Protein AF-A0A924RUV2-F1 (afdb_monomer_lite)

pLDDT: mean 85.5, std 15.78, range [42.53, 98.19]

Structure (mmCIF, N/CA/C/O backbone):
data_AF-A0A924RUV2-F1
#
_entry.id   AF-A0A924RUV2-F1
#
loop_
_atom_site.group_PDB
_atom_site.id
_atom_site.type_symbol
_atom_site.label_atom_id
_atom_site.label_alt_id
_atom_site.label_comp_id
_atom_site.label_asym_id
_atom_site.label_entity_id
_a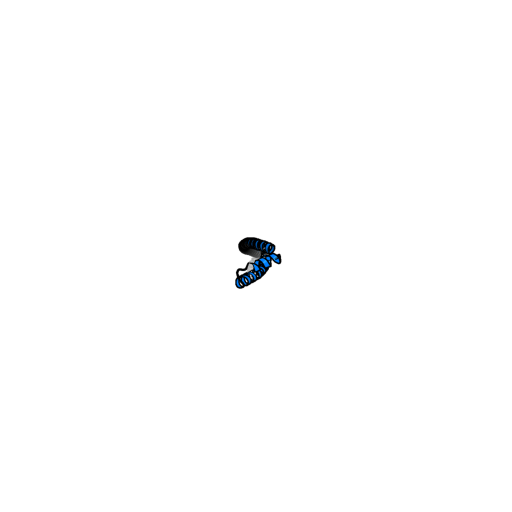tom_site.label_seq_id
_atom_site.pdbx_PDB_ins_code
_atom_site.Cartn_x
_atom_site.Cartn_y
_atom_site.Cartn_z
_atom_site.occupancy
_atom_site.B_iso_or_equiv
_atom_site.auth_seq_id
_atom_site.auth_comp_id
_atom_site.auth_asym_id
_atom_site.auth_atom_id
_atom_site.pdbx_PDB_model_num
ATOM 1 N N . MET A 1 1 ? -69.342 -14.792 124.299 1.00 47.75 1 MET A N 1
ATOM 2 C CA . MET A 1 1 ? -69.995 -14.270 123.077 1.00 47.75 1 MET A CA 1
ATOM 3 C C . MET A 1 1 ? -68.993 -14.218 121.919 1.00 47.75 1 MET A C 1
ATOM 5 O O . MET A 1 1 ? -68.507 -13.144 121.587 1.00 47.75 1 MET A O 1
ATOM 9 N N . PRO A 1 2 ? -68.652 -15.371 121.314 1.00 48.50 2 PRO A N 1
ATOM 10 C CA . PRO A 1 2 ? -67.611 -15.494 120.289 1.00 48.50 2 PRO A CA 1
ATOM 11 C C . PRO A 1 2 ? -68.160 -15.371 118.854 1.00 48.50 2 PRO A C 1
ATOM 13 O O . PRO A 1 2 ? -67.503 -15.763 117.900 1.00 48.50 2 PRO A O 1
ATOM 16 N N . LEU A 1 3 ? -69.375 -14.832 118.687 1.00 46.72 3 LEU A N 1
ATOM 17 C CA . LEU A 1 3 ? -70.058 -14.767 117.389 1.00 46.72 3 LEU A CA 1
ATOM 18 C C . LEU A 1 3 ? -69.800 -13.450 116.629 1.00 46.72 3 LEU A C 1
ATOM 20 O O . LEU A 1 3 ? -69.980 -13.393 115.419 1.00 46.72 3 LEU A O 1
ATOM 24 N N . LYS A 1 4 ? -69.323 -12.398 117.316 1.00 50.59 4 LYS A N 1
ATOM 25 C CA . LYS A 1 4 ? -69.014 -11.094 116.695 1.00 50.59 4 LYS A CA 1
ATOM 26 C C . LYS A 1 4 ? -67.678 -11.078 115.939 1.00 50.59 4 LYS A C 1
ATOM 28 O O . LYS A 1 4 ? -67.527 -10.286 115.018 1.00 50.59 4 LYS A O 1
ATOM 33 N N . LEU A 1 5 ? -66.739 -11.967 116.282 1.00 47.59 5 LEU A N 1
ATOM 34 C CA . LEU A 1 5 ? -65.431 -12.050 115.617 1.00 47.59 5 LEU A CA 1
ATOM 35 C C . LEU A 1 5 ? -65.509 -12.782 114.262 1.00 47.59 5 LEU A C 1
ATOM 37 O O . LEU A 1 5 ? -64.768 -12.464 113.339 1.00 47.59 5 LEU A O 1
ATOM 41 N N . LEU A 1 6 ? -66.451 -13.723 114.122 1.00 49.75 6 LEU A N 1
ATOM 42 C CA . LEU A 1 6 ? -66.619 -14.533 112.911 1.00 49.75 6 LEU A CA 1
ATOM 43 C C . LEU A 1 6 ? -67.302 -13.751 111.773 1.00 49.75 6 LEU A C 1
ATOM 45 O O . LEU A 1 6 ? -67.018 -13.990 110.604 1.00 49.75 6 LEU A O 1
ATOM 49 N N . LEU A 1 7 ? -68.131 -12.756 112.108 1.00 49.50 7 LEU A N 1
ATOM 50 C CA . LEU A 1 7 ? -68.836 -11.919 111.130 1.00 49.50 7 LEU A CA 1
ATOM 51 C C . LEU A 1 7 ? -67.948 -10.798 110.548 1.00 49.50 7 LEU A C 1
ATOM 53 O O . LEU A 1 7 ? -68.165 -10.365 109.422 1.00 49.50 7 LEU A O 1
ATOM 57 N N . VAL A 1 8 ? -66.896 -10.385 111.268 1.00 52.00 8 VAL A N 1
ATOM 58 C CA . VAL A 1 8 ? -65.918 -9.387 110.788 1.00 52.00 8 VAL A CA 1
ATOM 59 C C . VAL A 1 8 ? -64.897 -10.008 109.820 1.00 52.00 8 VAL A C 1
ATOM 61 O O . VAL A 1 8 ? -64.495 -9.350 108.864 1.00 52.00 8 VAL A O 1
ATOM 64 N N . CYS A 1 9 ? -64.550 -11.292 109.979 1.00 48.47 9 CYS A N 1
ATOM 65 C CA . CYS A 1 9 ? -63.677 -12.001 109.029 1.00 48.47 9 CYS A CA 1
ATOM 66 C C . CYS A 1 9 ? -64.347 -12.313 107.679 1.00 48.47 9 CYS A C 1
ATOM 68 O O . CYS A 1 9 ? -63.651 -12.433 106.675 1.00 48.47 9 CYS A O 1
ATOM 70 N N . ILE A 1 10 ? -65.679 -12.416 107.621 1.00 51.75 10 ILE A N 1
ATOM 71 C CA . ILE A 1 10 ? -66.403 -12.698 106.367 1.00 51.75 10 ILE A CA 1
ATOM 72 C C . ILE A 1 10 ? -66.555 -11.430 105.503 1.00 51.75 10 ILE A C 1
ATOM 74 O O . ILE A 1 10 ? -66.586 -11.524 104.278 1.00 51.75 10 ILE A O 1
ATOM 78 N N . CYS A 1 11 ? -66.540 -10.236 106.106 1.00 46.84 11 CYS A N 1
ATOM 79 C CA . CYS A 1 11 ? -66.611 -8.968 105.369 1.00 46.84 11 CYS A CA 1
ATOM 80 C C . CYS A 1 11 ? -65.270 -8.499 104.773 1.00 46.84 11 CYS A C 1
ATOM 82 O O . CYS A 1 11 ? -65.280 -7.617 103.919 1.00 46.84 11 CYS A O 1
ATOM 84 N N . LEU A 1 12 ? -64.128 -9.081 105.167 1.00 45.16 12 LEU A N 1
ATOM 85 C CA . LEU A 1 12 ? -62.807 -8.705 104.632 1.00 45.16 12 LEU A CA 1
ATOM 86 C C . LEU A 1 12 ? -62.382 -9.534 103.400 1.00 45.16 12 LEU A C 1
ATOM 88 O O . LEU A 1 12 ? -61.437 -9.170 102.709 1.00 45.16 12 LEU A O 1
ATOM 92 N N . CYS A 1 13 ? -63.101 -10.615 103.079 1.00 42.53 13 CYS A N 1
ATOM 93 C CA . CYS A 1 13 ? -62.805 -11.478 101.926 1.00 42.53 13 CYS A CA 1
ATOM 94 C C . CYS A 1 13 ? -63.644 -11.166 100.670 1.00 42.53 13 CYS A C 1
ATOM 96 O O . CYS A 1 13 ? -63.494 -11.843 99.656 1.00 42.53 13 CYS A O 1
ATOM 98 N N . ALA A 1 14 ? -64.515 -10.151 100.704 1.00 46.34 14 ALA A N 1
ATOM 99 C CA . ALA A 1 14 ? -65.443 -9.849 99.608 1.00 46.34 14 ALA A CA 1
ATOM 100 C C . ALA A 1 14 ? -64.924 -8.825 98.573 1.00 46.34 14 ALA A C 1
ATOM 102 O O . ALA A 1 14 ? -65.660 -8.465 97.658 1.00 46.34 14 ALA A O 1
ATOM 103 N N . THR A 1 15 ? -63.673 -8.357 98.667 1.00 49.28 15 THR A N 1
ATOM 104 C CA . THR A 1 15 ? -63.124 -7.333 97.751 1.00 49.28 15 THR A CA 1
ATOM 105 C C . THR A 1 15 ? -61.918 -7.811 96.947 1.00 49.28 15 THR A C 1
ATOM 107 O O . THR A 1 15 ? -60.951 -7.074 96.771 1.00 49.28 15 THR A O 1
ATOM 110 N N . ILE A 1 16 ? -61.963 -9.037 96.427 1.00 54.69 16 ILE A N 1
ATOM 111 C CA . ILE A 1 16 ? -61.042 -9.465 95.368 1.00 54.69 16 ILE A CA 1
ATOM 112 C C . ILE A 1 16 ? -61.882 -10.007 94.215 1.00 54.69 16 ILE A C 1
ATOM 114 O O . ILE A 1 16 ? -62.017 -11.209 94.012 1.00 54.69 16 ILE A O 1
ATOM 118 N N . ALA A 1 17 ? -62.502 -9.090 93.473 1.00 50.75 17 ALA A N 1
ATOM 119 C CA . ALA A 1 17 ? -63.002 -9.408 92.147 1.00 50.75 17 ALA A CA 1
ATOM 120 C C . ALA A 1 17 ? -61.787 -9.630 91.226 1.00 50.75 17 ALA A C 1
ATOM 122 O O . ALA A 1 17 ? -60.937 -8.738 91.137 1.00 50.75 17 ALA A O 1
ATOM 123 N N . PRO A 1 18 ? -61.660 -10.775 90.531 1.00 46.91 18 PRO A N 1
ATOM 124 C CA . PRO A 1 18 ? -60.683 -10.891 89.464 1.00 46.91 18 PRO A CA 1
ATOM 125 C C . PRO A 1 18 ? -61.133 -9.971 88.326 1.00 46.91 18 PRO A C 1
ATOM 127 O O . PRO A 1 18 ? -62.182 -10.169 87.718 1.00 46.91 18 PRO A O 1
ATOM 130 N N . ALA A 1 19 ? -60.349 -8.932 88.051 1.00 47.91 19 ALA A N 1
ATOM 131 C CA . ALA A 1 19 ? -60.521 -8.091 86.878 1.00 47.91 19 ALA A CA 1
ATOM 132 C C . ALA A 1 19 ? -60.230 -8.921 85.611 1.00 47.91 19 ALA A C 1
ATOM 134 O O . ALA A 1 19 ? -59.099 -8.986 85.141 1.00 47.91 19 ALA A O 1
ATOM 135 N N . THR A 1 20 ? -61.246 -9.571 85.042 1.00 50.16 20 THR A N 1
ATOM 136 C CA . THR A 1 20 ? -61.140 -10.351 83.793 1.00 50.16 20 THR A CA 1
ATOM 137 C C . THR A 1 20 ? -61.274 -9.494 82.524 1.00 50.16 20 THR A C 1
ATOM 139 O O . THR A 1 20 ? -61.486 -10.022 81.436 1.00 50.16 20 THR A O 1
ATOM 142 N N . ALA A 1 21 ? -61.119 -8.170 82.621 1.00 48.66 21 ALA A N 1
ATOM 143 C CA . ALA A 1 21 ? -61.318 -7.232 81.508 1.00 48.66 21 ALA A CA 1
ATOM 144 C C . ALA A 1 21 ? -60.038 -6.885 80.711 1.00 48.66 21 ALA A C 1
ATOM 146 O O . ALA A 1 21 ? -60.079 -6.023 79.838 1.00 48.66 21 ALA A O 1
ATOM 147 N N . GLN A 1 22 ? -58.898 -7.535 80.980 1.00 50.72 22 GLN A N 1
ATOM 148 C CA . GLN A 1 22 ? -57.586 -7.118 80.445 1.00 50.72 22 GLN A CA 1
ATOM 149 C C . GLN A 1 22 ? -56.888 -8.162 79.551 1.00 50.72 22 GLN A C 1
ATOM 151 O O . GLN A 1 22 ? -55.746 -7.963 79.139 1.00 50.72 22 GLN A O 1
ATOM 156 N N . GLN A 1 23 ? -57.573 -9.266 79.229 1.00 53.41 23 GLN A N 1
ATOM 157 C CA . GLN A 1 23 ? -57.037 -10.341 78.383 1.00 53.41 23 GLN A CA 1
ATOM 158 C C . GLN A 1 23 ? -57.299 -10.102 76.881 1.00 53.41 23 GLN A C 1
ATOM 160 O O . GLN A 1 23 ? -56.413 -10.360 76.069 1.00 53.41 23 GLN A O 1
ATOM 165 N N . LEU A 1 24 ? -58.472 -9.557 76.512 1.00 53.41 24 LEU A N 1
ATOM 166 C CA . LEU A 1 24 ? -58.857 -9.317 75.107 1.00 53.41 24 LEU A CA 1
ATOM 167 C C . LEU A 1 24 ? -57.906 -8.341 74.389 1.00 53.41 24 LEU A C 1
ATOM 169 O O . LEU A 1 24 ? -57.566 -8.539 73.228 1.00 53.41 24 LEU A O 1
ATOM 173 N N . THR A 1 25 ? -57.420 -7.325 75.102 1.00 63.06 25 THR A N 1
ATOM 174 C CA . THR A 1 25 ? -56.534 -6.288 74.558 1.00 63.06 25 THR A CA 1
ATOM 175 C C . THR A 1 25 ? -55.107 -6.772 74.310 1.00 63.06 25 THR A C 1
ATOM 177 O O . THR A 1 25 ? -54.432 -6.229 73.439 1.00 63.06 25 THR A O 1
ATOM 180 N N . ARG A 1 26 ? -54.621 -7.800 75.024 1.00 67.88 26 ARG A N 1
ATOM 181 C CA . ARG A 1 26 ? -53.265 -8.342 74.812 1.00 67.88 26 ARG A CA 1
ATOM 182 C C . ARG A 1 26 ? -53.151 -9.194 73.554 1.00 67.88 26 ARG A C 1
ATOM 184 O O . ARG A 1 26 ? -52.157 -9.066 72.845 1.00 67.88 26 ARG A O 1
ATOM 191 N N . ASP A 1 27 ? -54.166 -10.001 73.266 1.00 79.19 27 ASP A N 1
ATOM 192 C CA . ASP A 1 27 ? -54.225 -10.823 72.052 1.00 79.19 27 ASP A CA 1
ATOM 193 C C . ASP A 1 27 ? -54.317 -9.953 70.788 1.00 79.19 27 ASP A C 1
ATOM 195 O O . ASP A 1 27 ? -53.648 -10.216 69.786 1.00 79.19 27 ASP A O 1
ATOM 199 N N . GLU A 1 28 ? -55.098 -8.871 70.839 1.00 78.50 28 GLU A N 1
ATOM 200 C CA . GLU A 1 28 ? -55.166 -7.878 69.760 1.00 78.50 28 GLU A CA 1
ATOM 201 C C . GLU A 1 28 ? -53.834 -7.148 69.569 1.00 78.50 28 GLU A C 1
ATOM 203 O O . GLU A 1 28 ? -53.361 -7.031 68.438 1.00 78.50 28 GLU A O 1
ATOM 208 N N . LEU A 1 29 ? -53.177 -6.739 70.660 1.00 76.31 29 LEU A N 1
ATOM 209 C CA . LEU A 1 29 ? -51.830 -6.158 70.626 1.00 76.31 29 LEU A CA 1
ATOM 210 C C . LEU A 1 29 ? -50.797 -7.122 70.026 1.00 76.31 29 LEU A C 1
ATOM 212 O O . LEU A 1 29 ? -49.952 -6.702 69.236 1.00 76.31 29 LEU A O 1
ATOM 216 N N . GLN A 1 30 ? -50.870 -8.417 70.343 1.00 78.88 30 GLN A N 1
ATOM 217 C CA . GLN A 1 30 ? -49.994 -9.436 69.758 1.00 78.88 30 GLN A CA 1
ATOM 218 C C . GLN A 1 30 ? -50.257 -9.646 68.265 1.00 78.88 30 GLN A C 1
ATOM 220 O O . GLN A 1 30 ? -49.307 -9.748 67.485 1.00 78.88 30 GLN A O 1
ATOM 225 N N . LYS A 1 31 ? -51.525 -9.676 67.839 1.00 86.56 31 LYS A N 1
ATOM 226 C CA . LYS A 1 31 ? 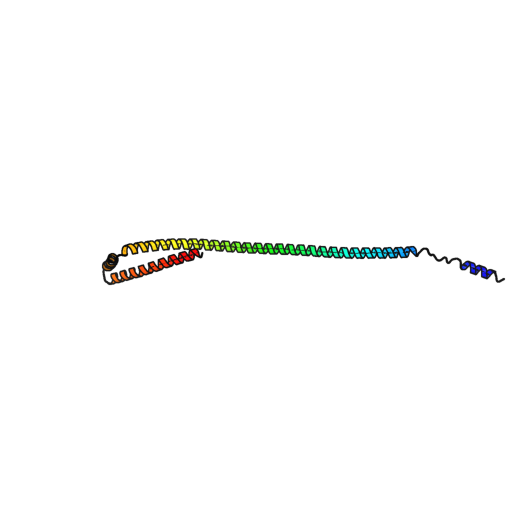-51.883 -9.744 66.413 1.00 86.56 31 LYS A CA 1
ATOM 227 C C . LYS A 1 31 ? -51.405 -8.508 65.656 1.00 86.56 31 LYS A C 1
ATOM 229 O O . LYS A 1 31 ? -50.844 -8.651 64.572 1.00 86.56 31 LYS A O 1
ATOM 234 N N . GLN A 1 32 ? -51.562 -7.319 66.235 1.00 76.94 32 GLN A N 1
ATOM 235 C CA . GLN A 1 32 ? -51.042 -6.075 65.668 1.00 76.94 32 GLN A CA 1
ATOM 236 C C . GLN A 1 32 ? -49.514 -6.101 65.562 1.00 76.94 32 GLN A C 1
ATOM 238 O O . GLN A 1 32 ? -48.983 -5.795 64.500 1.00 76.94 32 GLN A O 1
ATOM 243 N N . GLN A 1 33 ? -48.800 -6.547 66.601 1.00 83.69 33 GLN A N 1
ATOM 244 C CA . GLN A 1 33 ? -47.345 -6.715 66.541 1.00 83.69 33 GLN A CA 1
ATOM 245 C C . GLN A 1 33 ? -46.920 -7.694 65.444 1.00 83.69 33 GLN A C 1
ATOM 247 O O . GLN A 1 33 ? -45.996 -7.400 64.688 1.00 83.69 33 GLN A O 1
ATOM 252 N N . GLN A 1 34 ? -47.596 -8.839 65.316 1.00 91.12 34 GLN A N 1
ATOM 253 C CA . GLN A 1 34 ? -47.305 -9.792 64.244 1.00 91.12 34 GLN A CA 1
ATOM 254 C C . GLN A 1 34 ? -47.568 -9.199 62.859 1.00 91.12 34 GLN A C 1
ATOM 256 O O . GLN A 1 34 ? -46.776 -9.434 61.948 1.00 91.12 34 GLN A O 1
ATOM 261 N N . GLN A 1 35 ? -48.648 -8.436 62.690 1.00 90.00 35 GLN A N 1
ATOM 262 C CA . GLN A 1 35 ? -48.973 -7.793 61.420 1.00 90.00 35 GLN A CA 1
ATOM 263 C C . GLN A 1 35 ? -47.930 -6.735 61.046 1.00 90.00 35 GLN A C 1
ATOM 265 O O . GLN A 1 35 ? -47.387 -6.787 59.946 1.00 90.00 35 GLN A O 1
ATOM 270 N N . ILE A 1 36 ? -47.570 -5.859 61.987 1.00 86.88 36 ILE A N 1
ATOM 271 C CA . ILE A 1 36 ? -46.514 -4.854 61.811 1.00 86.88 36 ILE A CA 1
ATOM 272 C C . ILE A 1 36 ? -45.181 -5.535 61.475 1.00 86.88 36 ILE A C 1
ATOM 274 O O . ILE A 1 36 ? -44.463 -5.103 60.578 1.00 86.88 36 ILE A O 1
ATOM 278 N N . GLN A 1 37 ? -44.851 -6.644 62.140 1.00 85.06 37 GLN A N 1
ATOM 279 C CA . GLN A 1 37 ? -43.616 -7.375 61.862 1.00 85.06 37 GLN A CA 1
ATOM 280 C C . GLN A 1 37 ? -43.599 -7.992 60.454 1.00 85.06 37 GLN A C 1
ATOM 282 O O . GLN A 1 37 ? -42.546 -8.028 59.813 1.00 85.06 37 GLN A O 1
ATOM 287 N N . ARG A 1 38 ? -44.744 -8.481 59.959 1.00 93.00 38 ARG A N 1
ATOM 288 C CA . ARG A 1 38 ? -44.875 -8.971 58.576 1.00 93.00 38 ARG A CA 1
ATOM 289 C C . ARG A 1 38 ? -44.682 -7.839 57.575 1.00 93.00 38 ARG A C 1
ATOM 291 O O . ARG A 1 38 ? -43.905 -8.006 56.641 1.00 93.00 38 ARG A O 1
ATOM 298 N N . GLU A 1 39 ? -45.308 -6.697 57.824 1.00 87.38 39 GLU A N 1
ATOM 299 C CA . GLU A 1 39 ? -45.215 -5.508 56.976 1.00 87.38 39 GLU A CA 1
ATOM 300 C C . GLU A 1 39 ? -43.775 -4.969 56.913 1.00 87.38 39 GLU A C 1
ATOM 302 O O . GLU A 1 39 ? -43.243 -4.725 55.833 1.00 87.38 39 GLU A O 1
ATOM 307 N N . ILE A 1 40 ? -43.067 -4.915 58.049 1.00 87.94 40 ILE A N 1
ATOM 308 C CA . ILE A 1 40 ? -41.632 -4.581 58.099 1.00 87.94 40 ILE A CA 1
ATOM 309 C C . ILE A 1 40 ? -40.803 -5.555 57.249 1.00 87.94 40 ILE A C 1
ATOM 311 O O . ILE A 1 40 ? -39.872 -5.147 56.550 1.00 87.94 40 ILE A O 1
ATOM 315 N N . ASN A 1 41 ? -41.112 -6.851 57.302 1.00 91.88 41 ASN A N 1
ATOM 316 C CA . ASN A 1 41 ? -40.386 -7.854 56.525 1.00 91.88 41 ASN A CA 1
ATOM 317 C C . ASN A 1 41 ? -40.638 -7.712 55.016 1.00 91.88 41 ASN A C 1
ATOM 319 O O . ASN A 1 41 ? -39.697 -7.881 54.238 1.00 91.88 41 ASN A O 1
ATOM 323 N N . GLU A 1 42 ? -41.861 -7.382 54.598 1.00 93.06 42 GLU A N 1
ATOM 324 C CA . GLU A 1 42 ? -42.180 -7.051 53.203 1.00 93.06 42 GLU A CA 1
ATOM 325 C C . GLU A 1 42 ? -41.443 -5.795 52.739 1.00 93.06 42 GLU A C 1
ATOM 327 O O . GLU A 1 42 ? -40.705 -5.857 51.757 1.00 93.06 42 GLU A O 1
ATOM 332 N N . LEU A 1 43 ? -41.506 -4.704 53.504 1.00 86.81 43 LEU A N 1
ATOM 333 C CA . LEU A 1 43 ? -40.797 -3.463 53.183 1.00 86.81 43 LEU A CA 1
ATOM 334 C C . LEU A 1 43 ? -39.280 -3.670 53.063 1.00 86.81 43 LEU A C 1
ATOM 336 O O . LEU A 1 43 ? -38.632 -3.090 52.190 1.00 86.81 43 LEU A O 1
ATOM 340 N N . ASN A 1 44 ? -38.693 -4.531 53.899 1.00 87.12 44 ASN A N 1
ATOM 341 C CA . ASN A 1 44 ? -37.279 -4.894 53.797 1.00 87.12 44 ASN A CA 1
ATOM 342 C C . ASN A 1 44 ? -36.962 -5.682 52.517 1.00 87.12 44 ASN A C 1
ATOM 344 O O . ASN A 1 44 ? -35.912 -5.454 51.905 1.00 87.12 44 ASN A O 1
ATOM 348 N N . ARG A 1 45 ? -37.852 -6.590 52.093 1.00 92.06 45 ARG A N 1
ATOM 349 C CA . ARG A 1 45 ? -37.717 -7.323 50.822 1.00 92.06 45 ARG A CA 1
ATOM 350 C C . ARG A 1 45 ? -37.822 -6.375 49.630 1.00 92.06 45 ARG A C 1
ATOM 352 O O . ARG A 1 45 ? -36.970 -6.435 48.742 1.00 92.06 45 ARG A O 1
ATOM 359 N N . ASP A 1 46 ? -38.779 -5.454 49.651 1.00 89.19 46 ASP A N 1
ATOM 360 C CA . ASP A 1 46 ? -38.962 -4.455 48.597 1.00 89.19 46 ASP A CA 1
ATOM 361 C C . ASP A 1 46 ? -37.769 -3.504 48.513 1.00 89.19 46 ASP A C 1
ATOM 363 O O . ASP A 1 46 ? -37.219 -3.274 47.434 1.00 89.19 46 ASP A O 1
ATOM 367 N N . LEU A 1 47 ? -37.275 -3.021 49.655 1.00 84.00 47 LEU A N 1
ATOM 368 C CA . LEU A 1 47 ? -36.082 -2.181 49.707 1.00 84.00 47 LEU A CA 1
ATOM 369 C C . LEU A 1 47 ? -34.843 -2.915 49.173 1.00 84.00 47 LEU A C 1
ATOM 371 O O . LEU A 1 47 ? -34.031 -2.317 48.459 1.00 84.00 47 LEU A O 1
ATOM 375 N N . ALA A 1 48 ? -34.682 -4.200 49.499 1.00 90.31 48 ALA A N 1
ATOM 376 C CA . ALA A 1 48 ? -33.603 -5.024 48.961 1.00 90.31 48 ALA A CA 1
ATOM 377 C C . ALA A 1 48 ? -33.723 -5.185 47.433 1.00 90.31 48 ALA A C 1
ATOM 379 O O . ALA A 1 48 ? -32.723 -5.020 46.727 1.00 90.31 48 ALA A O 1
ATOM 380 N N . SER A 1 49 ? -34.937 -5.415 46.922 1.00 91.00 49 SER A N 1
ATOM 381 C CA . SER A 1 49 ? -35.240 -5.488 45.486 1.00 91.00 49 SER A CA 1
ATOM 382 C C . SER A 1 49 ? -34.915 -4.174 44.763 1.00 91.00 49 SER A C 1
ATOM 384 O O . SER A 1 49 ? -34.152 -4.161 43.794 1.00 91.00 49 SER A O 1
ATOM 386 N N . ILE A 1 50 ? -35.374 -3.033 45.291 1.00 90.75 50 ILE A N 1
ATOM 387 C CA . ILE A 1 50 ? -35.102 -1.696 44.740 1.00 90.75 50 ILE A CA 1
ATOM 388 C C . ILE A 1 50 ? -33.595 -1.403 44.720 1.00 90.75 50 ILE A C 1
ATOM 390 O O . ILE A 1 50 ? -33.068 -0.925 43.711 1.00 90.75 50 ILE A O 1
ATOM 394 N N . LYS A 1 51 ? -32.867 -1.718 45.802 1.00 87.81 51 LYS A N 1
ATOM 395 C CA . LYS A 1 51 ? -31.400 -1.574 45.851 1.00 87.81 51 LYS A CA 1
ATOM 396 C C . LYS A 1 51 ? -30.712 -2.449 44.798 1.00 87.81 51 LYS A C 1
ATOM 398 O O . LYS A 1 51 ? -29.778 -1.979 44.142 1.00 87.81 51 LYS A O 1
ATOM 403 N N . GLY A 1 52 ? -31.177 -3.685 44.609 1.00 91.88 52 GLY A N 1
ATOM 404 C CA . GLY A 1 52 ? -30.704 -4.598 43.566 1.00 91.88 52 GLY A CA 1
ATOM 405 C C . GLY A 1 52 ? -30.912 -4.035 42.158 1.00 91.88 52 GLY A C 1
ATOM 406 O O . GLY A 1 52 ? -29.953 -3.929 41.389 1.00 91.88 52 GLY A O 1
ATOM 407 N N . ASN A 1 53 ? -32.126 -3.573 41.858 1.00 91.75 53 ASN A N 1
ATOM 408 C CA . ASN A 1 53 ? -32.487 -2.982 40.568 1.00 91.75 53 ASN A CA 1
ATOM 409 C C . ASN A 1 53 ? -31.698 -1.698 40.281 1.00 91.75 53 ASN A C 1
ATOM 411 O O . ASN A 1 53 ? -31.156 -1.539 39.188 1.00 91.75 53 ASN A O 1
ATOM 415 N N . LYS A 1 54 ? -31.527 -0.815 41.275 1.00 91.31 54 LYS A N 1
ATOM 416 C CA . LYS A 1 54 ? -30.685 0.387 41.148 1.00 91.31 54 LYS A CA 1
ATOM 417 C C . LYS A 1 54 ? -29.230 0.030 40.835 1.00 91.31 54 LYS A C 1
ATOM 419 O O . LYS A 1 54 ? -28.608 0.662 39.982 1.00 91.31 54 LYS A O 1
ATOM 424 N N . LYS A 1 55 ? -28.681 -0.998 41.493 1.00 93.44 55 LYS A N 1
ATOM 425 C CA . LYS A 1 55 ? -27.322 -1.494 41.223 1.00 93.44 55 LYS A CA 1
ATOM 426 C C . LYS A 1 55 ? -27.202 -2.055 39.803 1.00 93.44 55 LYS A C 1
ATOM 428 O O . LYS A 1 55 ? -26.197 -1.799 39.141 1.00 93.44 55 LYS A O 1
ATOM 433 N N . ALA A 1 56 ? -28.207 -2.792 39.331 1.00 93.56 56 ALA A N 1
ATOM 434 C CA . ALA A 1 56 ? -28.252 -3.307 37.965 1.00 93.56 56 ALA A CA 1
ATOM 435 C C . ALA A 1 56 ? -28.316 -2.170 36.931 1.00 93.56 56 ALA A C 1
ATOM 437 O O . ALA A 1 56 ? -27.518 -2.163 35.994 1.00 93.56 56 ALA A O 1
ATOM 438 N N . ALA A 1 57 ? -29.173 -1.169 37.148 1.00 93.50 57 ALA A N 1
ATOM 439 C CA . ALA A 1 57 ? -29.282 0.008 36.287 1.00 93.50 57 ALA A CA 1
ATOM 440 C C . ALA A 1 57 ? -27.964 0.800 36.215 1.00 93.50 57 ALA A C 1
ATOM 442 O O . ALA A 1 57 ? -27.516 1.155 35.126 1.00 93.50 57 ALA A O 1
ATOM 443 N N . LEU A 1 58 ? -27.288 1.011 37.353 1.00 94.44 58 LEU A N 1
ATOM 444 C CA . LEU A 1 58 ? -25.985 1.684 37.390 1.00 94.44 58 LEU A CA 1
ATOM 445 C C . LEU A 1 58 ? -24.911 0.906 36.615 1.00 94.44 58 LEU A C 1
ATOM 447 O O . LEU A 1 58 ? -24.136 1.504 35.870 1.00 94.44 58 LEU A O 1
ATOM 451 N N . ARG A 1 59 ? -24.876 -0.425 36.754 1.00 93.62 59 ARG A N 1
ATOM 452 C CA . ARG A 1 59 ? -23.960 -1.280 35.983 1.00 93.62 59 ARG A CA 1
ATOM 453 C C . ARG A 1 59 ? -24.250 -1.204 34.489 1.00 93.62 59 ARG A C 1
ATOM 455 O O . ARG A 1 59 ? -23.320 -1.016 33.717 1.00 93.62 59 ARG A O 1
ATOM 462 N N . ALA A 1 60 ? -25.518 -1.296 34.088 1.00 89.69 60 ALA A N 1
ATOM 463 C CA . ALA A 1 60 ? -25.915 -1.172 32.688 1.00 89.69 60 ALA A CA 1
ATOM 464 C C . ALA A 1 60 ? -25.483 0.183 32.105 1.00 89.69 60 ALA A C 1
ATOM 466 O O . ALA A 1 60 ? -24.887 0.224 31.029 1.00 89.69 60 ALA A O 1
ATOM 467 N N . TYR A 1 61 ? -25.689 1.274 32.849 1.00 94.44 61 TYR A N 1
ATOM 468 C CA . TYR A 1 61 ? -25.212 2.605 32.474 1.00 94.44 61 TYR A CA 1
ATOM 469 C C . TYR A 1 61 ? -23.688 2.641 32.285 1.00 94.44 61 TYR A C 1
ATOM 471 O O . TYR A 1 61 ? -23.207 3.087 31.244 1.00 94.44 61 TYR A O 1
ATOM 479 N N . GLN A 1 62 ? -22.918 2.117 33.244 1.00 93.62 62 GLN A N 1
ATOM 480 C CA . GLN A 1 62 ? -21.455 2.037 33.145 1.00 93.62 62 GLN A CA 1
ATOM 481 C C . GLN A 1 62 ? -21.003 1.192 31.946 1.00 93.62 62 GLN A C 1
ATOM 483 O O . GLN A 1 62 ? -20.083 1.581 31.229 1.00 93.62 62 GLN A O 1
ATOM 488 N N . THR A 1 63 ? -21.666 0.065 31.677 1.00 93.50 63 THR A N 1
ATOM 489 C CA . THR A 1 63 ? -21.395 -0.768 30.501 1.00 93.50 63 THR A CA 1
ATOM 490 C C . THR A 1 63 ? -21.651 -0.003 29.207 1.00 93.50 63 THR A C 1
ATOM 492 O O . THR A 1 63 ? -20.817 -0.053 28.306 1.00 93.50 63 THR A O 1
ATOM 495 N N . VAL A 1 64 ? -22.763 0.730 29.099 1.00 92.00 64 VAL A N 1
ATOM 496 C CA . VAL A 1 64 ? -23.058 1.560 27.921 1.00 92.00 64 VAL A CA 1
ATOM 497 C C . VAL A 1 64 ? -22.006 2.655 27.749 1.00 92.00 64 VAL A C 1
ATOM 499 O O . VAL A 1 64 ? -21.481 2.806 26.649 1.00 92.00 64 VAL A O 1
ATOM 502 N N . GLN A 1 65 ? -21.625 3.351 28.821 1.00 94.25 65 GLN A N 1
ATOM 503 C CA . GLN A 1 65 ? -20.553 4.353 28.793 1.00 94.25 65 GLN A CA 1
ATOM 504 C C . GLN A 1 65 ? -19.219 3.759 28.321 1.00 94.25 65 GLN A C 1
ATOM 506 O O . GLN A 1 65 ? -18.555 4.326 27.456 1.00 94.25 65 GLN A O 1
ATOM 511 N N . ASN A 1 66 ? -18.849 2.577 28.815 1.00 93.31 66 ASN A N 1
ATOM 512 C CA . ASN A 1 66 ? -17.642 1.885 28.365 1.00 93.31 66 ASN A CA 1
ATOM 513 C C . ASN A 1 66 ? -17.739 1.461 26.891 1.00 93.31 66 ASN A C 1
ATOM 515 O O . ASN A 1 66 ? -16.763 1.592 26.156 1.00 93.31 66 ASN A O 1
ATOM 519 N N . LYS A 1 67 ? -18.915 1.011 26.427 1.00 90.12 67 LYS A N 1
ATOM 520 C CA . LYS A 1 67 ? -19.157 0.710 25.005 1.00 90.12 67 LYS A CA 1
ATOM 521 C C . LYS A 1 67 ? -19.029 1.955 24.126 1.00 90.12 67 LYS A C 1
ATOM 523 O O . LYS A 1 67 ? -18.488 1.844 23.030 1.00 90.12 67 LYS A O 1
ATOM 528 N N . ILE A 1 68 ? -19.505 3.115 24.585 1.00 92.44 68 ILE A N 1
ATOM 529 C CA . ILE A 1 68 ? -19.352 4.394 23.874 1.00 92.44 68 ILE A CA 1
ATOM 530 C C . ILE A 1 68 ? -17.866 4.737 23.744 1.00 92.44 68 ILE A C 1
ATOM 532 O O . ILE A 1 68 ? -17.386 4.879 22.625 1.00 92.44 68 ILE A O 1
ATOM 536 N N . LYS A 1 69 ? -17.114 4.731 24.852 1.00 93.38 69 LYS A N 1
ATOM 537 C CA . LYS A 1 69 ? -15.663 4.992 24.844 1.00 93.38 69 LYS A CA 1
ATOM 538 C C . LYS A 1 69 ? -14.892 4.035 23.930 1.00 93.38 69 LYS A C 1
ATOM 540 O O . LYS A 1 69 ? -14.012 4.455 23.182 1.00 93.38 69 LYS A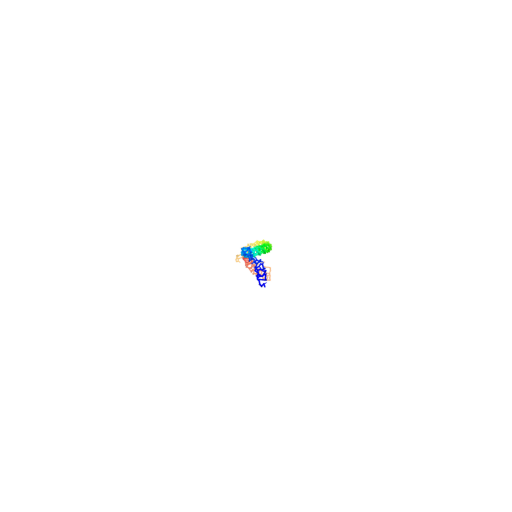 O 1
ATOM 545 N N . ALA A 1 70 ? -15.236 2.746 23.952 1.00 91.19 70 ALA A N 1
ATOM 546 C CA . ALA A 1 70 ? -14.622 1.755 23.071 1.00 91.19 70 ALA A CA 1
ATOM 547 C C . ALA A 1 70 ? -14.911 2.046 21.588 1.00 91.19 70 ALA A C 1
ATOM 549 O O . ALA A 1 70 ? -14.014 1.947 20.753 1.00 91.19 70 ALA A O 1
ATOM 550 N N . ARG A 1 71 ? -16.144 2.453 21.252 1.00 88.50 71 ARG A N 1
ATOM 551 C CA . ARG A 1 71 ? -16.512 2.859 19.886 1.00 88.50 71 ARG A CA 1
ATOM 552 C C . ARG A 1 71 ? -15.798 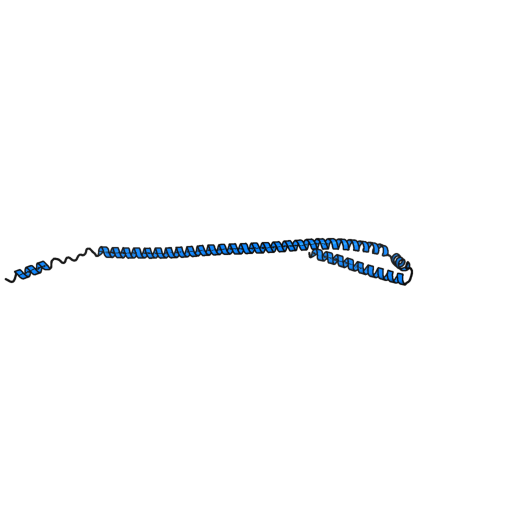4.134 19.447 1.00 88.50 71 ARG A C 1
ATOM 554 O O . ARG A 1 71 ? -15.338 4.187 18.315 1.00 88.50 71 ARG A O 1
ATOM 561 N N . GLU A 1 72 ? -15.664 5.129 20.317 1.00 92.31 72 GLU A N 1
ATOM 562 C CA . GLU A 1 72 ? -14.899 6.350 20.026 1.00 92.31 72 GLU A CA 1
ATOM 563 C C . GLU A 1 72 ? -13.428 6.034 19.739 1.00 92.31 72 GLU A C 1
ATOM 565 O O . GLU A 1 72 ? -12.862 6.527 18.764 1.00 92.31 72 GLU A O 1
ATOM 570 N N . SER A 1 73 ? -12.818 5.152 20.539 1.00 90.94 73 SER A N 1
ATOM 571 C CA . SER A 1 73 ? -11.453 4.679 20.294 1.00 90.94 73 SER A CA 1
ATOM 572 C C . SER A 1 73 ? -11.334 3.943 18.956 1.00 90.94 73 SER A C 1
ATOM 574 O O . SER A 1 73 ? -10.391 4.210 18.212 1.00 90.94 73 SER A O 1
ATOM 576 N N . LEU A 1 74 ? -12.300 3.085 18.611 1.00 89.06 74 LEU A N 1
ATOM 577 C CA . LEU A 1 74 ? -12.345 2.406 17.315 1.00 89.06 74 LEU A CA 1
ATOM 578 C C . LEU A 1 74 ? -12.464 3.400 16.151 1.00 89.06 74 LEU A C 1
ATOM 580 O O . LEU A 1 74 ? -11.710 3.295 15.191 1.00 89.06 74 LEU A O 1
ATOM 584 N N . ILE A 1 75 ? -13.355 4.393 16.249 1.00 93.31 75 ILE A N 1
ATOM 585 C CA . ILE A 1 75 ? -13.503 5.453 15.237 1.00 93.31 75 ILE A CA 1
ATOM 586 C C . ILE A 1 75 ? -12.187 6.214 15.059 1.00 93.31 75 ILE A C 1
ATOM 588 O O . ILE A 1 75 ? -11.785 6.498 13.933 1.00 93.31 75 ILE A O 1
ATOM 592 N N . ASN A 1 76 ? -11.491 6.526 16.153 1.00 95.31 76 ASN A N 1
ATOM 593 C CA . ASN A 1 76 ? -10.199 7.204 16.086 1.00 95.31 76 ASN A CA 1
ATOM 594 C C . ASN A 1 76 ? -9.118 6.346 15.419 1.00 95.31 76 ASN A C 1
ATOM 596 O O . ASN A 1 76 ? -8.293 6.896 14.695 1.00 95.31 76 ASN A O 1
ATOM 600 N N . ASN A 1 77 ? -9.124 5.027 15.624 1.00 94.19 77 ASN A N 1
ATOM 601 C CA . ASN A 1 77 ? -8.217 4.121 14.918 1.00 94.19 77 ASN A CA 1
ATOM 602 C C . ASN A 1 77 ? -8.547 4.064 13.424 1.00 94.19 77 ASN A C 1
ATOM 604 O O . ASN A 1 77 ? -7.664 4.317 12.615 1.00 94.19 77 ASN A O 1
ATOM 608 N N . ILE A 1 78 ? -9.823 3.895 13.064 1.00 93.38 78 ILE A N 1
ATOM 609 C CA . ILE A 1 78 ? -10.268 3.910 11.662 1.00 93.38 78 ILE A CA 1
ATOM 610 C C . ILE A 1 78 ? -9.859 5.217 10.96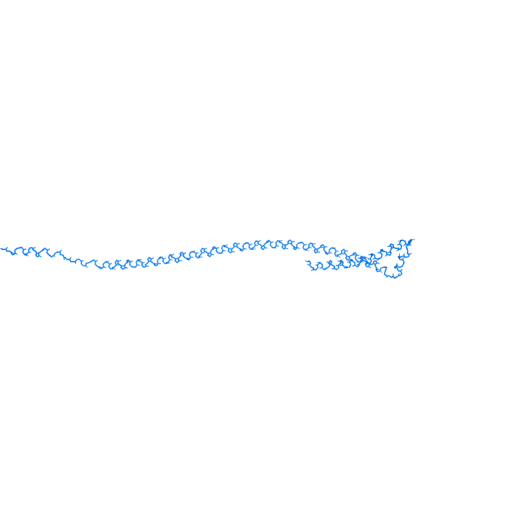9 1.00 93.38 78 ILE A C 1
ATOM 612 O O . ILE A 1 78 ? -9.396 5.193 9.838 1.00 93.38 78 ILE A O 1
ATOM 616 N N . ARG A 1 79 ? -9.967 6.370 11.642 1.00 94.88 79 ARG A N 1
ATOM 617 C CA . ARG A 1 79 ? -9.503 7.656 11.087 1.00 94.88 79 ARG A CA 1
ATOM 618 C C . ARG A 1 79 ? -7.999 7.677 10.806 1.00 94.88 79 ARG A C 1
ATOM 620 O O . ARG A 1 79 ? -7.583 8.277 9.821 1.00 94.88 79 ARG A O 1
ATOM 627 N N . LYS A 1 80 ? -7.185 7.057 11.665 1.00 97.75 80 LYS A N 1
ATOM 628 C CA . LYS A 1 80 ? -5.739 6.929 11.426 1.00 97.75 80 LYS A CA 1
ATOM 629 C C . LYS A 1 80 ? -5.467 6.004 10.244 1.00 97.75 80 LYS A C 1
ATOM 631 O O . LYS A 1 80 ? -4.648 6.357 9.405 1.00 97.75 80 LYS A O 1
ATOM 636 N N . ASP A 1 81 ? -6.184 4.888 10.158 1.00 94.75 81 ASP A N 1
ATOM 637 C CA . ASP A 1 81 ? -6.056 3.940 9.050 1.00 94.75 81 ASP A CA 1
ATOM 638 C C . ASP A 1 81 ? -6.429 4.601 7.717 1.00 94.75 81 ASP A C 1
ATOM 640 O O . ASP A 1 81 ? -5.680 4.494 6.753 1.00 94.75 81 ASP A O 1
ATOM 644 N N . VAL A 1 82 ? -7.527 5.369 7.678 1.00 97.69 82 VAL A N 1
ATOM 645 C CA . VAL A 1 82 ? -7.921 6.167 6.502 1.00 97.69 82 VAL A CA 1
ATOM 646 C C . VAL A 1 82 ? -6.804 7.121 6.092 1.00 97.69 82 VAL A C 1
ATOM 648 O O . VAL A 1 82 ? -6.435 7.145 4.924 1.00 97.69 82 VAL A O 1
ATOM 651 N N . LYS A 1 83 ? -6.206 7.848 7.042 1.00 97.81 83 LYS A N 1
ATOM 652 C CA . LYS A 1 83 ? -5.100 8.763 6.740 1.00 97.81 83 LYS A CA 1
ATOM 653 C C . LYS A 1 83 ? -3.879 8.035 6.156 1.00 97.81 83 LYS A C 1
ATOM 655 O O . LYS A 1 83 ? -3.280 8.517 5.202 1.00 97.81 83 LYS A O 1
ATOM 660 N N . ILE A 1 84 ? -3.517 6.873 6.702 1.00 97.94 84 ILE A N 1
ATOM 661 C CA . ILE A 1 84 ? -2.409 6.053 6.180 1.00 97.94 84 ILE A CA 1
ATOM 662 C C . ILE A 1 84 ? -2.722 5.560 4.760 1.00 97.94 84 ILE A C 1
ATOM 664 O O . ILE A 1 84 ? -1.842 5.556 3.897 1.00 97.94 84 ILE A O 1
ATOM 668 N N . LEU A 1 85 ? -3.970 5.159 4.503 1.00 97.69 85 LEU A N 1
ATOM 669 C CA . LEU A 1 85 ? -4.415 4.739 3.176 1.00 97.69 85 LEU A CA 1
ATOM 670 C C . LEU A 1 85 ? -4.371 5.895 2.172 1.00 97.69 85 LEU A C 1
ATOM 672 O O . LEU A 1 85 ? -3.892 5.693 1.063 1.00 97.69 85 LEU A O 1
ATOM 676 N N . GLU A 1 86 ? -4.801 7.098 2.557 1.00 97.75 86 GLU A N 1
ATOM 677 C CA . GLU A 1 86 ? -4.703 8.308 1.727 1.00 97.75 86 GLU A CA 1
ATOM 678 C C . GLU A 1 86 ? -3.244 8.649 1.386 1.00 97.75 86 GLU A C 1
ATOM 680 O O . GLU A 1 86 ? -2.924 8.913 0.227 1.00 97.75 86 GLU A O 1
ATOM 685 N N . GLU A 1 87 ? -2.339 8.590 2.369 1.00 98.19 87 GLU A N 1
ATOM 686 C CA . GLU A 1 87 ? -0.902 8.804 2.151 1.00 98.19 87 GLU A CA 1
ATOM 687 C C . GLU A 1 87 ? -0.312 7.747 1.203 1.00 98.19 87 GLU A C 1
ATOM 689 O O . GLU A 1 87 ? 0.435 8.083 0.284 1.00 98.19 87 GLU A O 1
ATOM 694 N N . THR A 1 88 ? -0.681 6.477 1.384 1.00 97.44 88 THR A N 1
ATOM 695 C CA . THR A 1 88 ? -0.230 5.371 0.523 1.00 97.44 88 THR A CA 1
ATOM 696 C C . THR A 1 88 ? -0.749 5.530 -0.904 1.00 97.44 88 THR A C 1
ATOM 698 O O . THR A 1 88 ? 0.014 5.388 -1.856 1.00 97.44 88 THR A O 1
ATOM 701 N N . LEU A 1 89 ? -2.026 5.884 -1.061 1.00 98.06 89 LEU A N 1
ATOM 702 C CA . LEU A 1 89 ? -2.649 6.118 -2.360 1.00 98.06 89 LEU A CA 1
ATOM 703 C C . LEU A 1 89 ? -1.951 7.264 -3.098 1.00 98.06 89 LEU A C 1
ATOM 705 O O . LEU A 1 89 ? -1.576 7.097 -4.254 1.00 98.06 89 LEU A O 1
ATOM 709 N N . PHE A 1 90 ? -1.672 8.377 -2.415 1.00 97.94 90 PHE A N 1
ATOM 710 C CA . PHE A 1 90 ? -0.921 9.492 -2.996 1.00 97.94 90 PHE A CA 1
ATOM 711 C C . PHE A 1 90 ? 0.485 9.079 -3.466 1.00 97.94 90 PHE A C 1
ATOM 713 O O . PHE A 1 90 ? 0.942 9.488 -4.537 1.00 97.94 90 PHE A O 1
ATOM 720 N N . LEU A 1 91 ? 1.194 8.263 -2.677 1.00 97.75 91 LEU A N 1
ATOM 721 C CA . LEU A 1 91 ? 2.512 7.753 -3.060 1.00 97.75 91 LEU A CA 1
ATOM 722 C C . LEU A 1 91 ? 2.433 6.831 -4.284 1.00 97.75 91 LEU A C 1
ATOM 724 O O . LEU A 1 91 ? 3.253 6.983 -5.191 1.00 97.75 91 LEU A O 1
ATOM 728 N N . ASN A 1 92 ? 1.439 5.941 -4.335 1.00 97.44 92 ASN A N 1
ATOM 729 C CA . ASN A 1 92 ? 1.219 5.042 -5.466 1.00 97.44 92 ASN A CA 1
ATOM 730 C C . ASN A 1 92 ? 0.853 5.815 -6.736 1.00 97.44 92 ASN A C 1
ATOM 732 O O . ASN A 1 92 ? 1.443 5.571 -7.782 1.00 97.44 92 ASN A O 1
ATOM 736 N N . GLU A 1 93 ? -0.038 6.806 -6.661 1.00 97.62 93 GLU A N 1
ATOM 737 C CA . GLU A 1 93 ? -0.379 7.664 -7.804 1.00 97.62 93 GLU A CA 1
ATOM 738 C C . GLU A 1 93 ? 0.850 8.393 -8.359 1.00 97.62 93 GLU A C 1
ATOM 740 O O . GLU A 1 93 ? 1.059 8.463 -9.575 1.00 97.62 93 GLU A O 1
ATOM 745 N N . ARG A 1 94 ? 1.706 8.907 -7.469 1.00 97.88 94 ARG A N 1
ATOM 746 C CA . ARG A 1 94 ? 2.959 9.554 -7.868 1.00 97.88 94 ARG A CA 1
ATOM 747 C C . ARG A 1 94 ? 3.912 8.570 -8.544 1.00 97.88 94 ARG A C 1
ATOM 749 O O . ARG A 1 94 ? 4.569 8.941 -9.518 1.00 97.88 94 ARG A O 1
ATOM 756 N N . GLU A 1 95 ? 3.987 7.340 -8.048 1.00 97.50 95 GLU A N 1
ATOM 757 C CA . GLU A 1 95 ? 4.818 6.291 -8.636 1.00 97.50 95 GLU A CA 1
ATOM 758 C C . GLU A 1 95 ? 4.280 5.833 -9.996 1.00 97.50 95 GLU A C 1
ATOM 760 O O . GLU A 1 95 ? 5.044 5.768 -10.957 1.00 97.50 95 GLU A O 1
ATOM 765 N N . ILE A 1 96 ? 2.964 5.656 -10.133 1.00 98.19 96 ILE A N 1
ATOM 766 C CA . ILE A 1 96 ? 2.289 5.395 -11.411 1.00 98.19 96 ILE A CA 1
ATOM 767 C C . ILE A 1 96 ? 2.613 6.504 -12.413 1.00 98.19 96 ILE A C 1
ATOM 769 O O . ILE A 1 96 ? 2.983 6.222 -13.556 1.00 98.19 96 ILE A O 1
ATOM 773 N N . TYR A 1 97 ? 2.516 7.774 -12.013 1.00 98.00 97 TYR A N 1
ATOM 774 C CA . TYR A 1 97 ? 2.868 8.894 -12.886 1.00 98.00 97 TYR A CA 1
ATOM 775 C C . TYR A 1 97 ? 4.340 8.835 -13.322 1.00 98.00 97 TYR A C 1
ATOM 777 O O . TYR A 1 97 ? 4.648 8.994 -14.509 1.00 98.00 97 TYR A O 1
ATOM 785 N N . ARG A 1 98 ? 5.253 8.565 -12.380 1.00 97.81 98 ARG A N 1
ATOM 786 C CA . ARG A 1 98 ? 6.691 8.432 -12.643 1.00 97.81 98 ARG A CA 1
ATOM 787 C C . ARG A 1 98 ? 6.976 7.295 -13.629 1.00 97.81 98 ARG A C 1
ATOM 789 O O . ARG A 1 98 ? 7.657 7.523 -14.628 1.00 97.81 98 ARG A O 1
ATOM 796 N N . LEU A 1 99 ? 6.425 6.107 -13.379 1.00 98.06 99 LEU A N 1
ATOM 797 C CA . LEU A 1 99 ? 6.590 4.916 -14.213 1.00 98.06 99 LEU A CA 1
ATOM 798 C C . LEU A 1 99 ? 6.008 5.116 -15.616 1.00 98.06 99 LEU A C 1
ATOM 800 O O . LEU A 1 99 ? 6.643 4.727 -16.592 1.00 98.06 99 LEU A O 1
ATOM 804 N N . ASN A 1 100 ? 4.856 5.781 -15.751 1.00 98.12 100 ASN A N 1
ATOM 805 C CA . ASN A 1 100 ? 4.300 6.125 -17.063 1.00 98.12 100 ASN A CA 1
ATOM 806 C C . ASN A 1 100 ? 5.234 7.052 -17.855 1.00 98.12 100 ASN A C 1
ATOM 808 O O . ASN A 1 100 ? 5.521 6.789 -19.023 1.00 98.12 100 ASN A O 1
ATOM 812 N N . LYS A 1 101 ? 5.770 8.106 -17.223 1.00 98.06 101 LYS A N 1
ATOM 813 C CA . LYS A 1 101 ? 6.730 9.016 -17.874 1.00 98.06 101 LYS A CA 1
ATOM 814 C C . LYS A 1 101 ? 8.025 8.318 -18.278 1.00 98.06 101 LYS A C 1
ATOM 816 O O . LYS A 1 101 ? 8.570 8.584 -19.355 1.00 98.06 101 LYS A O 1
ATOM 821 N N . GLU A 1 102 ? 8.518 7.431 -17.423 1.00 97.25 102 GLU A N 1
ATOM 822 C CA . GLU A 1 102 ? 9.681 6.603 -17.720 1.00 97.25 102 GLU A CA 1
ATOM 823 C C . GLU A 1 102 ? 9.401 5.681 -18.912 1.00 97.25 102 GLU A C 1
ATOM 825 O O . GLU A 1 102 ? 10.172 5.663 -19.872 1.00 97.25 102 GLU A O 1
ATOM 830 N N . LEU A 1 103 ? 8.259 4.991 -18.905 1.00 97.88 103 LEU A N 1
ATOM 831 C CA . LEU A 1 103 ? 7.842 4.089 -19.970 1.00 97.88 103 LEU A CA 1
ATOM 832 C C . LEU A 1 103 ? 7.692 4.806 -21.318 1.00 97.88 103 LEU A C 1
ATOM 834 O O . LEU A 1 103 ? 8.157 4.289 -22.335 1.00 97.88 103 LEU A O 1
ATOM 838 N N . ASP A 1 104 ? 7.092 5.996 -21.337 1.00 98.00 104 ASP A N 1
ATOM 839 C CA . ASP A 1 104 ? 6.987 6.826 -22.542 1.00 98.00 104 ASP A CA 1
ATOM 840 C C . ASP A 1 104 ? 8.372 7.163 -23.102 1.00 98.00 104 ASP A C 1
ATOM 842 O O . ASP A 1 104 ? 8.640 6.986 -24.294 1.00 98.00 104 ASP A O 1
ATOM 846 N N . THR A 1 105 ? 9.288 7.585 -22.229 1.00 97.56 105 THR A N 1
ATOM 847 C CA . THR A 1 105 ? 10.665 7.923 -22.611 1.00 97.56 105 THR A CA 1
ATOM 848 C C . THR A 1 105 ? 11.404 6.703 -23.164 1.00 97.56 105 THR A C 1
ATOM 850 O O . THR A 1 105 ? 12.058 6.786 -24.210 1.00 97.56 105 THR A O 1
ATOM 853 N N . LEU A 1 106 ? 11.274 5.551 -22.500 1.00 97.25 106 LEU A N 1
ATOM 854 C CA . LEU A 1 106 ? 11.857 4.288 -22.943 1.00 97.25 106 LEU A CA 1
ATOM 855 C C . LEU A 1 106 ? 11.316 3.877 -24.316 1.00 97.25 106 LEU A C 1
ATOM 857 O O . LEU A 1 106 ? 12.107 3.560 -25.205 1.00 97.25 106 LEU A O 1
ATOM 861 N N . LYS A 1 107 ? 9.996 3.949 -24.531 1.00 97.06 107 LYS A N 1
ATOM 862 C CA . LYS A 1 107 ? 9.357 3.633 -25.819 1.00 97.06 107 LYS A CA 1
ATOM 863 C C . LYS A 1 107 ? 9.815 4.565 -26.938 1.00 97.06 107 LYS A C 1
ATOM 865 O O . LYS A 1 107 ? 10.124 4.085 -28.027 1.00 97.06 107 LYS A O 1
ATOM 870 N N . VAL A 1 108 ? 9.921 5.872 -26.684 1.00 97.38 108 VAL A N 1
ATOM 871 C CA . VAL A 1 108 ? 10.432 6.845 -27.668 1.00 97.38 108 VAL A CA 1
ATOM 872 C C . VAL A 1 108 ? 11.875 6.517 -28.059 1.00 97.38 108 VAL A C 1
ATOM 874 O O . VAL A 1 108 ? 12.212 6.488 -29.246 1.00 97.38 108 VAL A O 1
ATOM 877 N N . ASN A 1 109 ? 12.736 6.236 -27.080 1.00 94.00 109 ASN A N 1
ATOM 878 C CA . ASN A 1 109 ? 14.138 5.903 -27.332 1.00 94.00 109 ASN A CA 1
ATOM 879 C C . ASN A 1 109 ? 14.294 4.556 -28.048 1.00 94.00 109 ASN A C 1
ATOM 881 O O . ASN A 1 109 ? 15.082 4.446 -28.990 1.00 94.00 109 ASN A O 1
ATOM 885 N N . TYR A 1 110 ? 13.498 3.558 -27.668 1.00 95.44 110 TYR A N 1
ATOM 886 C CA . TYR A 1 110 ? 13.448 2.271 -28.351 1.00 95.44 110 TYR A CA 1
ATOM 887 C C . TYR A 1 110 ? 12.935 2.410 -29.790 1.00 95.44 110 TYR A C 1
ATOM 889 O O . TYR A 1 110 ? 13.508 1.825 -30.704 1.00 95.44 110 TYR A O 1
ATOM 897 N N . GLY A 1 111 ? 11.937 3.263 -30.036 1.00 95.06 111 GLY A N 1
ATOM 898 C CA . GLY A 1 111 ? 11.459 3.585 -31.382 1.00 95.06 111 GLY A CA 1
ATOM 899 C C . GLY A 1 111 ? 12.556 4.176 -32.273 1.00 95.06 111 GLY A C 1
ATOM 900 O O . GLY A 1 111 ? 12.760 3.711 -33.395 1.00 95.06 111 GLY A O 1
ATOM 901 N N . LYS A 1 112 ? 13.344 5.133 -31.759 1.00 92.75 112 LYS A N 1
ATOM 902 C CA . LYS A 1 112 ? 14.534 5.657 -32.465 1.00 92.75 112 LYS A CA 1
ATOM 903 C C . LYS A 1 112 ? 15.540 4.543 -32.769 1.00 92.75 112 LYS A C 1
ATOM 905 O O . LYS A 1 112 ? 16.121 4.516 -33.856 1.00 92.75 112 LYS A O 1
ATOM 910 N N . SER A 1 113 ? 15.711 3.612 -31.828 1.00 90.69 113 SER A N 1
ATOM 911 C CA . SER A 1 113 ? 16.570 2.442 -32.004 1.00 90.69 113 SER A CA 1
ATOM 912 C C . SER A 1 113 ? 16.062 1.520 -33.131 1.00 90.69 113 SER A C 1
ATOM 914 O O . SER A 1 113 ? 16.797 1.118 -34.032 1.00 90.69 113 SER A O 1
ATOM 916 N N . LEU A 1 114 ? 14.759 1.253 -33.185 1.00 91.69 114 LEU A N 1
ATOM 917 C CA . LEU A 1 114 ? 14.169 0.453 -34.260 1.00 91.69 114 LEU A CA 1
ATOM 918 C C . LEU A 1 114 ? 14.330 1.103 -35.639 1.00 91.69 114 LEU A C 1
ATOM 920 O O . LEU A 1 114 ? 14.666 0.408 -36.597 1.00 91.69 114 LEU A O 1
ATOM 924 N N . VAL A 1 115 ? 14.162 2.423 -35.746 1.00 91.31 115 VAL A N 1
ATOM 925 C CA . VAL A 1 115 ? 14.345 3.146 -37.017 1.00 91.31 115 VAL A CA 1
ATOM 926 C C . VAL A 1 115 ? 15.782 3.023 -37.527 1.00 91.31 115 VAL A C 1
ATOM 928 O O . VAL A 1 115 ? 15.992 2.728 -38.704 1.00 91.31 115 VAL A O 1
ATOM 931 N N . PHE A 1 116 ? 16.784 3.223 -36.668 1.00 85.88 116 PHE A N 1
ATOM 932 C CA . PHE A 1 116 ? 18.182 3.071 -37.076 1.00 85.88 116 PHE A CA 1
ATOM 933 C C . PHE A 1 116 ? 18.509 1.616 -37.427 1.00 85.88 116 PHE A C 1
ATOM 935 O O . PHE A 1 116 ? 19.149 1.368 -38.448 1.00 85.88 116 PHE A O 1
ATOM 942 N N . ALA A 1 117 ? 18.022 0.646 -36.652 1.00 87.56 117 ALA A N 1
ATOM 943 C CA . ALA A 1 117 ? 18.187 -0.767 -36.976 1.00 87.56 117 ALA A CA 1
ATOM 944 C C . ALA A 1 117 ? 17.580 -1.129 -38.338 1.00 87.56 117 ALA A C 1
ATOM 946 O O . ALA A 1 117 ? 18.210 -1.833 -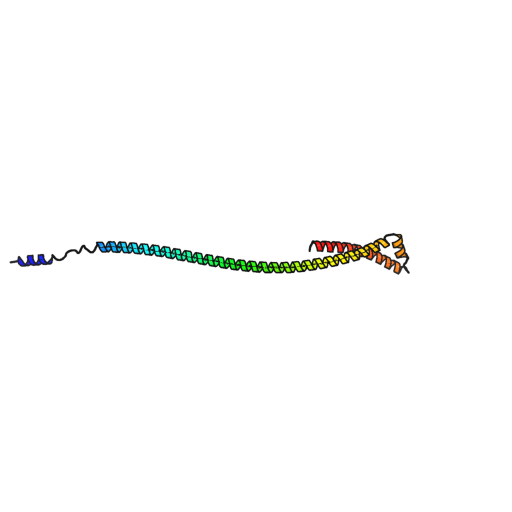39.119 1.00 87.56 117 ALA A O 1
ATOM 947 N N . TYR A 1 118 ? 16.383 -0.623 -38.636 1.00 87.81 118 TYR A N 1
ATOM 948 C CA . TYR A 1 118 ? 15.701 -0.839 -39.909 1.00 87.81 118 TYR A CA 1
ATOM 949 C C . TYR A 1 118 ? 16.501 -0.272 -41.086 1.00 87.81 118 TYR A C 1
ATOM 951 O O . TYR A 1 118 ? 16.655 -0.944 -42.103 1.00 87.81 118 TYR A O 1
ATOM 959 N N . LYS A 1 119 ? 17.050 0.940 -40.937 1.00 83.56 119 LYS A N 1
ATOM 960 C CA . LYS A 1 119 ? 17.882 1.588 -41.965 1.00 83.56 119 LYS A CA 1
ATOM 961 C C . LYS A 1 119 ? 19.197 0.847 -42.237 1.00 83.56 119 LYS A C 1
ATOM 963 O O . LYS A 1 119 ? 19.707 0.936 -43.343 1.00 83.56 119 LYS A O 1
ATOM 968 N N . ASN A 1 120 ? 19.714 0.101 -41.260 1.00 79.44 120 ASN A N 1
ATOM 969 C CA . ASN A 1 120 ? 20.997 -0.609 -41.342 1.00 79.44 120 ASN A CA 1
ATOM 970 C C . ASN A 1 120 ? 20.836 -2.144 -41.340 1.00 79.44 120 ASN A C 1
ATOM 972 O O . ASN A 1 120 ? 21.756 -2.866 -40.959 1.00 79.44 120 ASN A O 1
ATOM 976 N N . ARG A 1 121 ? 19.651 -2.658 -41.699 1.00 81.62 121 ARG A N 1
ATOM 977 C CA . ARG A 1 121 ? 19.325 -4.094 -41.601 1.00 81.62 121 ARG A CA 1
ATOM 978 C C . ARG A 1 121 ? 19.915 -4.949 -42.720 1.00 81.62 121 ARG A C 1
ATOM 980 O O . ARG A 1 121 ? 20.055 -6.154 -42.539 1.00 81.62 121 ARG A O 1
ATOM 987 N N . GLY A 1 122 ? 20.151 -4.359 -43.890 1.00 83.31 122 GLY A N 1
ATOM 988 C CA . GLY A 1 122 ? 20.620 -5.105 -45.047 1.00 83.31 122 GLY A CA 1
ATOM 989 C C . GLY A 1 122 ? 22.106 -5.420 -44.924 1.00 83.31 122 GLY A C 1
ATOM 990 O O . GLY A 1 122 ? 22.877 -4.678 -44.311 1.00 83.31 122 GLY A O 1
ATOM 991 N N . SER A 1 123 ? 22.505 -6.562 -45.490 1.00 79.00 123 SER A N 1
ATOM 992 C CA . SER A 1 123 ? 23.904 -6.998 -45.466 1.00 79.00 123 SER A CA 1
ATOM 993 C C . SER A 1 123 ? 24.812 -5.968 -46.146 1.00 79.00 123 SER A C 1
ATOM 995 O O . SER A 1 123 ? 25.901 -5.706 -45.648 1.00 79.00 123 SER A O 1
ATOM 997 N N . ASN A 1 124 ? 24.328 -5.312 -47.203 1.00 84.00 124 ASN A N 1
ATOM 998 C CA . ASN A 1 124 ? 25.078 -4.304 -47.948 1.00 84.00 124 ASN A CA 1
ATOM 999 C C . ASN A 1 124 ? 25.257 -3.004 -47.155 1.00 84.00 124 ASN A C 1
ATOM 1001 O O . ASN A 1 124 ? 26.350 -2.458 -47.122 1.00 84.00 124 ASN A O 1
ATOM 1005 N N . GLU A 1 125 ? 24.224 -2.514 -46.475 1.00 83.81 125 GLU A N 1
ATOM 1006 C CA . GLU A 1 125 ? 24.272 -1.293 -45.664 1.00 83.81 125 GLU A CA 1
ATOM 1007 C C . GLU A 1 125 ? 25.166 -1.478 -44.434 1.00 83.81 125 GLU A C 1
ATOM 1009 O O . GLU A 1 125 ? 25.949 -0.594 -44.088 1.00 83.81 125 GLU A O 1
ATOM 1014 N N . TYR A 1 126 ? 25.101 -2.660 -43.815 1.00 84.12 126 TYR A N 1
ATOM 1015 C CA . TYR A 1 126 ? 25.992 -3.049 -42.725 1.00 84.12 126 TYR A CA 1
ATOM 1016 C C . TYR A 1 126 ? 27.457 -3.077 -43.175 1.00 84.12 126 TYR A C 1
ATOM 1018 O O . TYR A 1 126 ? 28.324 -2.494 -42.521 1.00 84.12 126 TYR A O 1
ATOM 1026 N N . LEU A 1 127 ? 27.732 -3.722 -44.313 1.00 87.38 127 LEU A N 1
ATOM 1027 C CA . LEU A 1 127 ? 29.073 -3.779 -44.887 1.00 87.38 127 LEU A CA 1
ATOM 1028 C C . LEU A 1 127 ? 29.552 -2.392 -45.336 1.00 87.38 127 LEU A C 1
ATOM 1030 O O . LEU A 1 127 ? 30.682 -2.035 -45.033 1.00 87.38 127 LEU A O 1
ATOM 1034 N N . ASN A 1 128 ? 28.699 -1.564 -45.942 1.00 87.81 128 ASN A N 1
ATOM 1035 C CA . ASN A 1 128 ? 29.023 -0.182 -46.313 1.00 87.81 128 ASN A CA 1
ATOM 1036 C C . ASN A 1 128 ? 29.391 0.673 -45.092 1.00 87.81 128 ASN A C 1
ATOM 1038 O O . ASN A 1 128 ? 30.326 1.474 -45.150 1.00 87.81 128 ASN A O 1
ATOM 1042 N N . PHE A 1 129 ? 28.702 0.504 -43.960 1.00 86.19 129 PHE A N 1
ATOM 1043 C CA . PHE A 1 129 ? 29.053 1.202 -42.722 1.00 86.19 129 PHE A CA 1
ATOM 1044 C C . PHE A 1 129 ? 30.422 0.770 -42.176 1.00 86.19 129 PHE A C 1
ATOM 1046 O O . PHE A 1 129 ? 31.185 1.613 -41.705 1.00 86.19 129 PHE A O 1
ATOM 1053 N N . LEU A 1 130 ? 30.764 -0.518 -42.263 1.00 88.56 130 LEU A N 1
ATOM 1054 C CA . LEU A 1 130 ? 32.072 -1.019 -41.832 1.00 88.56 130 LEU A CA 1
ATOM 1055 C C . LEU A 1 130 ? 33.202 -0.657 -42.810 1.00 88.56 130 LEU A C 1
ATOM 1057 O O . LEU A 1 130 ? 34.282 -0.283 -42.364 1.00 88.56 130 LEU A O 1
ATOM 1061 N N . PHE A 1 131 ? 32.960 -0.728 -44.121 1.00 88.31 131 PHE A N 1
ATOM 1062 C CA . PHE A 1 131 ? 33.961 -0.474 -45.166 1.00 88.31 131 PHE A CA 1
ATOM 1063 C C . PHE A 1 131 ? 34.179 1.008 -45.483 1.00 88.31 131 PHE A C 1
ATOM 1065 O O . PHE A 1 131 ? 35.189 1.354 -46.081 1.00 88.31 131 PHE A O 1
ATOM 1072 N N . SER A 1 132 ? 33.294 1.901 -45.034 1.00 89.69 132 SER A N 1
ATOM 1073 C CA . SER A 1 132 ? 33.529 3.356 -45.050 1.00 89.69 132 SER A CA 1
ATOM 1074 C C . SER A 1 132 ? 34.408 3.842 -43.886 1.00 89.69 132 SER A C 1
ATOM 1076 O O . SER A 1 132 ? 34.424 5.035 -43.567 1.00 89.69 132 SER A O 1
ATOM 1078 N N . ALA A 1 133 ? 35.078 2.923 -43.189 1.00 93.25 133 ALA A N 1
ATOM 1079 C CA . ALA A 1 133 ? 36.044 3.244 -42.152 1.00 93.25 133 ALA A CA 1
ATOM 1080 C C . ALA A 1 133 ? 37.314 3.872 -42.744 1.00 93.25 133 ALA A C 1
ATOM 1082 O O . ALA A 1 133 ? 37.748 3.494 -43.829 1.00 93.25 133 ALA A O 1
ATOM 1083 N N . GLN A 1 134 ? 37.911 4.824 -42.025 1.00 94.25 134 GLN A N 1
ATOM 1084 C CA . GLN A 1 134 ? 39.147 5.490 -42.467 1.00 94.25 134 GLN A CA 1
ATOM 1085 C C . GLN A 1 134 ? 40.376 4.577 -42.347 1.00 94.25 134 GLN A C 1
ATOM 1087 O O . GLN A 1 134 ? 41.322 4.698 -43.121 1.00 94.25 134 GLN A O 1
ATOM 1092 N N . ASP A 1 135 ? 40.351 3.658 -41.380 1.00 95.38 135 ASP A N 1
ATOM 1093 C CA . ASP A 1 135 ? 41.395 2.674 -41.125 1.00 95.38 135 ASP A CA 1
ATOM 1094 C C . ASP A 1 135 ? 40.821 1.427 -40.418 1.00 95.38 135 ASP A C 1
ATOM 1096 O O . ASP A 1 135 ? 39.631 1.346 -40.088 1.00 95.38 135 ASP A O 1
ATOM 1100 N N . PHE A 1 136 ? 41.679 0.432 -40.176 1.00 92.38 136 PHE A N 1
ATOM 1101 C CA . PHE A 1 136 ? 41.286 -0.806 -39.498 1.00 92.38 136 PHE A CA 1
ATOM 1102 C C . PHE A 1 136 ? 40.777 -0.569 -38.065 1.00 92.38 136 PHE A C 1
ATOM 1104 O O . PHE A 1 136 ? 39.846 -1.238 -37.619 1.00 92.38 136 PHE A O 1
ATOM 1111 N N . ASN A 1 137 ? 41.342 0.395 -37.337 1.00 94.94 137 ASN A N 1
ATOM 1112 C CA . ASN A 1 137 ? 40.937 0.695 -35.966 1.00 94.94 137 ASN A CA 1
ATOM 1113 C C . ASN A 1 137 ? 39.535 1.335 -35.918 1.00 94.94 137 ASN A C 1
ATOM 1115 O O . ASN A 1 137 ? 38.726 0.983 -35.059 1.00 94.94 137 ASN A O 1
ATOM 1119 N N . ASP A 1 138 ? 39.212 2.223 -36.861 1.00 94.75 138 ASP A N 1
ATOM 1120 C CA . ASP A 1 138 ? 37.866 2.772 -37.067 1.00 94.75 138 ASP A CA 1
ATOM 1121 C C . ASP A 1 138 ? 36.867 1.650 -37.404 1.00 94.75 138 ASP A C 1
ATOM 1123 O O . ASP A 1 138 ? 35.811 1.551 -36.776 1.00 94.75 138 ASP A O 1
ATOM 1127 N N . ALA A 1 139 ? 37.232 0.706 -38.279 1.00 92.62 139 ALA A N 1
ATOM 1128 C CA . ALA A 1 139 ? 36.385 -0.449 -38.591 1.00 92.62 139 ALA A CA 1
ATOM 1129 C C . ALA A 1 139 ? 36.079 -1.313 -37.348 1.00 92.62 139 ALA A C 1
ATOM 1131 O O . ALA A 1 139 ? 34.927 -1.701 -37.122 1.00 92.62 139 ALA A O 1
ATOM 1132 N N . ILE A 1 140 ? 37.077 -1.567 -36.491 1.00 93.38 140 ILE A N 1
ATOM 1133 C CA . ILE A 1 140 ? 36.895 -2.300 -35.225 1.00 93.38 140 ILE A CA 1
ATOM 1134 C C . ILE A 1 140 ? 35.997 -1.528 -34.243 1.00 93.38 140 ILE A C 1
ATOM 1136 O O . ILE A 1 140 ? 35.120 -2.126 -33.604 1.00 93.38 140 ILE A O 1
ATOM 1140 N N . LYS A 1 141 ? 36.146 -0.201 -34.141 1.00 93.44 141 LYS A N 1
ATOM 1141 C CA . LYS A 1 141 ? 35.268 0.648 -33.314 1.00 93.44 141 LYS A CA 1
ATOM 1142 C C . LYS A 1 141 ? 33.823 0.608 -33.805 1.00 93.44 141 LYS A C 1
ATOM 1144 O O . LYS A 1 141 ? 32.915 0.435 -32.994 1.00 93.44 141 LYS A O 1
ATOM 1149 N N . ARG A 1 142 ? 33.600 0.697 -35.118 1.00 92.00 142 ARG A N 1
ATOM 1150 C CA . ARG A 1 142 ? 32.270 0.604 -35.742 1.00 92.00 142 ARG A CA 1
ATOM 1151 C C . ARG A 1 142 ? 31.625 -0.766 -35.537 1.00 92.00 142 ARG A C 1
ATOM 1153 O O . ARG A 1 142 ? 30.449 -0.836 -35.184 1.00 92.00 142 ARG A O 1
ATOM 1160 N N . MET A 1 143 ? 32.391 -1.851 -35.668 1.00 89.94 143 MET A N 1
ATOM 1161 C CA . MET A 1 143 ? 31.928 -3.209 -35.350 1.00 89.94 143 MET A CA 1
ATOM 1162 C C . MET A 1 143 ? 31.498 -3.322 -33.879 1.00 89.94 143 MET A C 1
ATOM 1164 O O . MET A 1 143 ? 30.416 -3.829 -33.574 1.00 89.94 143 MET A O 1
ATOM 1168 N N . THR A 1 144 ? 32.321 -2.806 -32.961 1.00 92.00 144 THR A N 1
ATOM 1169 C CA . THR A 1 144 ? 32.014 -2.789 -31.523 1.00 92.00 144 THR A CA 1
ATOM 1170 C C . THR A 1 144 ? 30.770 -1.951 -31.233 1.00 92.00 144 THR A C 1
ATOM 1172 O O . THR A 1 144 ? 29.889 -2.404 -30.507 1.00 92.00 144 THR A O 1
ATOM 1175 N N . TYR A 1 145 ? 30.637 -0.782 -31.864 1.00 89.62 145 TYR A N 1
ATOM 1176 C CA . TYR A 1 145 ? 29.451 0.067 -31.768 1.00 89.62 145 TYR A CA 1
ATOM 1177 C C . TYR A 1 145 ? 28.181 -0.682 -32.186 1.00 89.62 145 TYR A C 1
ATOM 1179 O O . TYR A 1 145 ? 27.214 -0.703 -31.430 1.00 89.62 145 TYR A O 1
ATOM 1187 N N . LEU A 1 146 ? 28.186 -1.369 -33.335 1.00 87.31 146 LEU A N 1
ATOM 1188 C CA . LEU A 1 146 ? 27.039 -2.155 -33.808 1.00 87.31 146 LEU A CA 1
ATOM 1189 C C . LEU A 1 146 ? 26.688 -3.312 -32.862 1.00 87.31 146 LEU A C 1
ATOM 1191 O O . LEU A 1 146 ? 25.509 -3.618 -32.662 1.00 87.31 146 LEU A O 1
ATOM 1195 N N . LYS A 1 147 ? 27.696 -3.955 -32.257 1.00 89.12 147 LYS A N 1
ATOM 1196 C CA . LYS A 1 147 ? 27.489 -4.990 -31.236 1.00 89.12 147 LYS A CA 1
ATOM 1197 C C . LYS A 1 147 ? 26.821 -4.406 -29.988 1.00 89.12 147 LYS A C 1
ATOM 1199 O O . LYS A 1 147 ? 25.760 -4.897 -29.602 1.00 89.12 147 LYS A O 1
ATOM 1204 N N . SER A 1 148 ? 27.389 -3.347 -29.415 1.00 89.19 148 SER A N 1
ATOM 1205 C CA . SER A 1 148 ? 26.834 -2.657 -28.243 1.00 89.19 148 SER A CA 1
ATOM 1206 C C . SER A 1 148 ? 25.439 -2.106 -28.520 1.00 89.19 148 SER A C 1
ATOM 1208 O O . SER A 1 148 ? 24.569 -2.137 -27.659 1.00 89.19 148 SER A O 1
ATOM 1210 N N . TYR A 1 149 ? 25.187 -1.648 -29.743 1.00 88.31 149 TYR A N 1
ATOM 1211 C CA . TYR A 1 149 ? 23.884 -1.170 -30.172 1.00 88.31 149 TYR A CA 1
ATOM 1212 C C . TYR A 1 149 ? 22.812 -2.270 -30.135 1.00 88.31 149 TYR A C 1
ATOM 1214 O O . TYR A 1 149 ? 21.728 -2.060 -29.588 1.00 88.31 149 TYR A O 1
ATOM 1222 N N . ARG A 1 150 ? 23.118 -3.466 -30.663 1.00 89.00 150 ARG A N 1
ATOM 1223 C CA . ARG A 1 150 ? 22.211 -4.626 -30.587 1.00 89.00 150 ARG A CA 1
ATOM 1224 C C . ARG A 1 150 ? 21.919 -5.022 -29.140 1.00 89.00 150 ARG A C 1
ATOM 1226 O O . ARG A 1 150 ? 20.755 -5.232 -28.815 1.00 89.00 150 ARG A O 1
ATOM 1233 N N . GLN A 1 151 ? 22.951 -5.063 -28.297 1.00 92.00 151 GLN A N 1
ATOM 1234 C CA . GLN A 1 151 ? 22.813 -5.370 -26.870 1.00 92.00 151 GLN A CA 1
ATOM 1235 C C . GLN A 1 151 ? 21.946 -4.329 -26.153 1.00 92.00 151 GLN A C 1
ATOM 1237 O O . GLN A 1 151 ? 20.980 -4.684 -25.491 1.00 92.00 151 GLN A O 1
ATOM 1242 N N . ASN A 1 152 ? 22.215 -3.037 -26.358 1.00 92.12 152 ASN A N 1
ATOM 1243 C CA . ASN A 1 152 ? 21.423 -1.957 -25.768 1.00 92.12 152 ASN A CA 1
ATOM 1244 C C . ASN A 1 152 ? 19.951 -2.018 -26.183 1.00 92.12 152 ASN A C 1
ATOM 1246 O O . ASN A 1 152 ? 19.079 -1.760 -25.360 1.00 92.12 152 ASN A O 1
ATOM 1250 N N . ARG A 1 153 ? 19.653 -2.373 -27.437 1.00 91.88 153 ARG A N 1
ATOM 1251 C CA . ARG A 1 153 ? 18.272 -2.540 -27.903 1.00 91.88 153 ARG A CA 1
ATOM 1252 C C . ARG A 1 153 ? 17.562 -3.694 -27.190 1.00 91.88 153 ARG A C 1
ATOM 1254 O O . ARG A 1 153 ? 16.397 -3.553 -26.835 1.00 91.88 153 ARG A O 1
ATOM 1261 N N . GLU A 1 154 ? 18.238 -4.821 -26.990 1.00 93.38 154 GLU A N 1
ATOM 1262 C CA . GLU A 1 154 ? 17.685 -5.944 -26.225 1.00 93.38 154 GLU A CA 1
ATOM 1263 C C . GLU A 1 154 ? 17.404 -5.534 -24.776 1.00 93.38 154 GLU A C 1
ATOM 1265 O O . GLU A 1 154 ? 16.282 -5.702 -24.298 1.00 93.38 154 GLU A O 1
ATOM 1270 N N . THR A 1 155 ? 18.369 -4.882 -24.124 1.00 95.19 155 THR A N 1
ATOM 1271 C CA . THR A 1 155 ? 18.196 -4.337 -22.773 1.00 95.19 155 THR A CA 1
ATOM 1272 C C . THR A 1 155 ? 17.033 -3.348 -22.709 1.00 95.19 155 THR A C 1
ATOM 1274 O O . THR A 1 155 ? 16.212 -3.443 -21.809 1.00 95.19 155 THR A O 1
ATOM 1277 N N . GLN A 1 156 ? 16.897 -2.432 -23.675 1.00 94.56 156 GLN A N 1
ATOM 1278 C CA . GLN A 1 156 ? 15.777 -1.484 -23.732 1.00 94.56 156 GLN A CA 1
ATOM 1279 C C . GLN A 1 156 ? 14.419 -2.191 -23.797 1.00 94.56 156 GLN A C 1
ATOM 1281 O O . GLN A 1 156 ? 13.501 -1.791 -23.087 1.00 94.56 156 GLN A O 1
ATOM 1286 N N . ALA A 1 157 ? 14.288 -3.241 -24.614 1.00 95.69 157 ALA A N 1
ATOM 1287 C CA . ALA A 1 157 ? 13.048 -4.012 -24.704 1.00 95.69 157 ALA A CA 1
ATOM 1288 C C . ALA A 1 157 ? 12.717 -4.711 -23.376 1.00 95.69 157 ALA A C 1
ATOM 1290 O O . ALA A 1 157 ? 11.576 -4.665 -22.921 1.00 95.69 157 ALA A O 1
ATOM 1291 N N . GLN A 1 158 ? 13.724 -5.302 -22.727 1.00 97.00 158 GLN A N 1
ATOM 1292 C CA . GLN A 1 158 ? 13.566 -5.924 -21.412 1.00 97.00 158 GLN A CA 1
ATOM 1293 C C . GLN A 1 158 ? 13.188 -4.898 -20.337 1.00 97.00 158 GLN A C 1
ATOM 1295 O O . GLN A 1 158 ? 12.309 -5.167 -19.523 1.00 97.00 158 GLN A O 1
ATOM 1300 N N . THR A 1 159 ? 13.817 -3.720 -20.335 1.00 96.69 159 THR A N 1
ATOM 1301 C CA . THR A 1 159 ? 13.483 -2.642 -19.399 1.00 96.69 159 THR A CA 1
ATOM 1302 C C . THR A 1 159 ? 12.055 -2.156 -19.619 1.00 96.69 159 THR A C 1
ATOM 1304 O O . THR A 1 159 ? 11.323 -2.041 -18.649 1.00 96.69 159 THR A O 1
ATOM 1307 N N . ILE A 1 160 ? 11.619 -1.957 -20.870 1.00 97.69 160 ILE A N 1
ATOM 1308 C CA . ILE A 1 160 ? 10.224 -1.606 -21.187 1.00 97.69 160 ILE A CA 1
ATOM 1309 C C . ILE A 1 160 ? 9.259 -2.639 -20.601 1.00 97.69 160 ILE A C 1
ATOM 1311 O O . ILE A 1 160 ? 8.315 -2.249 -19.921 1.00 97.69 160 ILE A O 1
ATOM 1315 N N . ALA A 1 161 ? 9.506 -3.934 -20.826 1.00 97.31 161 ALA A N 1
ATOM 1316 C CA . ALA A 1 161 ? 8.652 -4.998 -20.300 1.00 97.31 161 ALA A CA 1
ATOM 1317 C C . ALA A 1 161 ? 8.591 -4.968 -18.764 1.00 97.31 161 ALA A C 1
ATOM 1319 O O . ALA A 1 161 ? 7.506 -4.940 -18.193 1.00 97.31 161 ALA A O 1
ATOM 1320 N N . LYS A 1 162 ? 9.747 -4.851 -18.098 1.00 97.25 162 LYS A N 1
ATOM 1321 C CA . LYS A 1 162 ? 9.821 -4.740 -16.634 1.00 97.25 162 LYS A CA 1
ATOM 1322 C C . LYS A 1 162 ? 9.077 -3.515 -16.103 1.00 97.25 162 LYS A C 1
ATOM 1324 O O . LYS A 1 162 ? 8.325 -3.640 -15.147 1.00 97.25 162 LYS A O 1
ATOM 1329 N N . THR A 1 163 ? 9.243 -2.345 -16.721 1.00 96.38 163 THR A N 1
ATOM 1330 C CA . THR A 1 163 ? 8.523 -1.124 -16.326 1.00 96.38 163 THR A CA 1
ATOM 1331 C C . THR A 1 163 ? 7.013 -1.280 -16.528 1.00 96.38 163 THR A C 1
ATOM 1333 O O . THR A 1 163 ? 6.240 -0.797 -15.707 1.00 96.38 163 THR A O 1
ATOM 1336 N N . GLN A 1 164 ? 6.573 -1.971 -17.587 1.00 95.88 164 GLN A N 1
ATOM 1337 C CA . GLN A 1 164 ? 5.155 -2.278 -17.799 1.00 95.88 164 GLN A CA 1
ATOM 1338 C C . GLN A 1 164 ? 4.595 -3.235 -16.751 1.00 95.88 164 GLN A C 1
ATOM 1340 O O . GLN A 1 164 ? 3.442 -3.074 -16.366 1.00 95.88 164 GLN A O 1
ATOM 1345 N N . ASP A 1 165 ? 5.371 -4.224 -16.315 1.00 97.06 165 ASP A N 1
ATOM 1346 C CA . ASP A 1 165 ? 4.930 -5.167 -15.289 1.00 97.06 165 ASP A CA 1
ATOM 1347 C C . ASP A 1 165 ? 4.872 -4.498 -13.913 1.00 97.06 165 ASP A C 1
ATOM 1349 O O . ASP A 1 165 ? 3.841 -4.589 -13.253 1.00 97.06 165 ASP A O 1
ATOM 1353 N N . LEU A 1 166 ? 5.881 -3.695 -13.554 1.00 95.06 166 LEU A N 1
ATOM 1354 C CA . LEU A 1 166 ? 5.852 -2.864 -12.343 1.00 95.06 166 LEU A CA 1
ATOM 1355 C C . LEU A 1 166 ? 4.619 -1.951 -12.303 1.00 95.06 166 LEU A C 1
ATOM 1357 O O . LEU A 1 166 ? 3.972 -1.833 -11.268 1.00 95.06 166 LEU A O 1
ATOM 1361 N N . LEU A 1 167 ? 4.250 -1.344 -13.436 1.00 94.31 167 LEU A N 1
ATOM 1362 C CA . LEU A 1 167 ? 3.062 -0.491 -13.529 1.00 94.31 167 LEU A CA 1
ATOM 1363 C C . LEU A 1 167 ? 1.746 -1.260 -13.307 1.00 94.31 167 LEU A C 1
ATOM 1365 O O . LEU A 1 167 ? 0.774 -0.660 -12.874 1.00 94.31 167 LEU A O 1
ATOM 1369 N N . LYS A 1 168 ? 1.682 -2.560 -13.626 1.00 93.12 168 LYS A N 1
ATOM 1370 C CA . LYS A 1 168 ? 0.487 -3.390 -13.365 1.00 93.12 168 LYS A CA 1
ATOM 1371 C C . LYS A 1 168 ? 0.390 -3.827 -11.906 1.00 93.12 168 LYS A C 1
ATOM 1373 O O . LYS A 1 168 ? -0.701 -4.152 -11.450 1.00 93.12 168 LYS A O 1
ATOM 1378 N N . GLU A 1 169 ? 1.531 -3.925 -11.231 1.00 90.56 169 GLU A N 1
ATOM 1379 C CA . GLU A 1 169 ? 1.634 -4.328 -9.826 1.00 90.56 169 GLU A CA 1
ATOM 1380 C C . GLU A 1 169 ? 1.426 -3.156 -8.852 1.00 90.56 169 GLU A C 1
ATOM 1382 O O . GLU A 1 169 ? 1.175 -3.399 -7.672 1.00 90.56 169 GLU A O 1
ATOM 1387 N N . THR A 1 170 ? 1.533 -1.914 -9.341 1.00 81.62 170 THR A N 1
ATOM 1388 C CA . THR A 1 170 ? 1.348 -0.668 -8.571 1.00 81.62 170 THR A CA 1
ATOM 1389 C C . THR A 1 170 ? -0.108 -0.214 -8.588 1.00 81.62 170 THR A C 1
ATOM 1391 O O . THR A 1 170 ? -0.603 0.198 -7.514 1.00 81.62 170 THR A O 1
#

Foldseek 3Di:
DPPVVVVVVVVVPPPDDPPPPPPVVVVVVVVVVVVVVVVVVVVVVVVVVVVVVVVVVVVVVVVVVVVVVVVVVVVVVVVVVVVVVVVVVVVLVVVLVVLVVVLVVLVVVLVVLVVVCVVCVDPVSVVCQLVPAPDPVSSVVSVVVVVVSVVVSVVSVVVSVVSVVVSVVD

Radius of gyration: 59.05 Å; chains: 1; bounding box: 112×25×171 Å

Sequence (170 aa):
MPLKLLLVCICLCATIAPATAQQLTRDELQKQQQQIQREINELNRDLASIKGNKKAALRAYQTVQNKIKARESLINNIRKDVKILEETLFLNEREIYRLNKELDTLKVNYGKSLVFAYKNRGSNEYLNFLFSAQDFNDAIKRMTYLKSYRQNRETQAQTIAKTQDLLKET

Secondary structure (DSSP, 8-state):
-TTHHHHHHHHSSS------SSSHHHHHHHHHHHHHHHHHHHHHHHHHHHHHHHHHHHHHHHHHHHHHHHHHHHHHHHHHHHHHHHHHHHHHHHHHHHHHHHHHHHHHHHHHHHHHHHHT-SHHHHHHHHHT-SSHHHHHHHHHHHHHHHHHHHHHHHHHHHHHHHHHH-